Protein AF-A0A3D8HK18-F1 (afdb_monomer_lite)

Sequence (78 aa):
MIVALAIFVCPTPEGLSSNAWTYFAIFAGVIVGLILEPVPPALVGLIGVGVCIWIKVGPKGSGNPETIIKSGEAVNLP

Radius of gyration: 17.48 Å; chains: 1; bounding box: 26×49×37 Å

Secondary structure (DSSP, 8-state):
-HHHHHHHHSPPPTTS-HHHHHHHHHHHHHHHHHHS-SS-HHHHHHHHHHHHHHTT---TTTT-TTTS--HHHHS---

Structure (mmCIF, N/CA/C/O backbone):
data_AF-A0A3D8HK18-F1
#
_entry.id   AF-A0A3D8HK18-F1
#
loop_
_atom_site.group_PDB
_atom_site.id
_atom_site.type_symbol
_atom_site.label_atom_id
_atom_site.label_alt_id
_atom_site.label_comp_id
_atom_site.label_asym_id
_atom_site.label_entity_id
_atom_site.label_seq_id
_atom_site.pdbx_PDB_ins_code
_atom_site.Cartn_x
_atom_site.Cartn_y
_atom_site.Cartn_z
_atom_site.occupancy
_atom_site.B_iso_or_equiv
_atom_site.auth_seq_id
_atom_site.auth_comp_id
_atom_site.auth_asym_id
_atom_site.auth_atom_id
_atom_site.pdbx_PDB_model_num
ATOM 1 N N . MET A 1 1 ? -2.044 -1.479 -4.177 1.00 67.88 1 MET A N 1
ATOM 2 C CA . MET A 1 1 ? -3.451 -1.199 -3.787 1.00 67.88 1 MET A CA 1
ATOM 3 C C . MET A 1 1 ? -4.262 -2.437 -3.416 1.00 67.88 1 MET A C 1
ATOM 5 O O . MET A 1 1 ? -5.048 -2.335 -2.487 1.00 67.88 1 MET A O 1
ATOM 9 N N . ILE A 1 2 ? -4.057 -3.603 -4.050 1.00 74.25 2 ILE A N 1
ATOM 10 C CA . ILE A 1 2 ? -4.762 -4.849 -3.672 1.00 74.25 2 ILE A CA 1
ATOM 11 C C . ILE A 1 2 ? -4.634 -5.173 -2.171 1.00 74.25 2 ILE A C 1
ATOM 13 O O . ILE A 1 2 ? -5.617 -5.517 -1.527 1.00 74.25 2 ILE A O 1
ATOM 17 N N . VAL A 1 3 ? -3.442 -4.988 -1.592 1.00 77.25 3 VAL A N 1
ATOM 18 C CA . VAL A 1 3 ? -3.196 -5.276 -0.170 1.00 77.25 3 VAL A CA 1
ATOM 19 C C . VAL A 1 3 ? -3.911 -4.287 0.750 1.00 77.25 3 VAL A C 1
ATOM 21 O O . VAL A 1 3 ? -4.431 -4.689 1.782 1.00 77.25 3 VAL A O 1
ATOM 24 N N . ALA A 1 4 ? -4.016 -3.015 0.352 1.00 74.75 4 ALA A N 1
ATOM 25 C CA . ALA A 1 4 ? -4.788 -2.028 1.106 1.00 74.75 4 ALA A CA 1
ATOM 26 C C . ALA A 1 4 ? -6.269 -2.412 1.169 1.00 74.75 4 ALA A C 1
ATOM 28 O O . ALA A 1 4 ? -6.871 -2.355 2.233 1.00 74.75 4 ALA A O 1
ATOM 29 N N . LEU A 1 5 ? -6.839 -2.860 0.048 1.00 74.06 5 LEU A N 1
ATOM 30 C CA . LEU A 1 5 ? -8.214 -3.358 -0.009 1.00 74.06 5 LEU A CA 1
ATOM 31 C C . LEU A 1 5 ? -8.401 -4.615 0.849 1.00 74.06 5 LEU A C 1
ATOM 33 O O . LEU A 1 5 ? -9.379 -4.702 1.582 1.00 74.06 5 LEU A O 1
ATOM 37 N N . ALA A 1 6 ? -7.450 -5.551 0.815 1.00 78.38 6 ALA A N 1
ATOM 38 C CA . ALA A 1 6 ? -7.498 -6.752 1.647 1.00 78.38 6 ALA A CA 1
ATOM 39 C C . ALA A 1 6 ? -7.479 -6.423 3.152 1.00 78.38 6 ALA A C 1
ATOM 41 O O . ALA A 1 6 ? -8.245 -7.001 3.919 1.00 78.38 6 ALA A O 1
ATOM 42 N N . ILE A 1 7 ? -6.650 -5.460 3.569 1.00 75.88 7 ILE A N 1
ATOM 43 C CA . ILE A 1 7 ? -6.587 -4.997 4.964 1.00 75.88 7 ILE A CA 1
ATOM 44 C C . ILE A 1 7 ? -7.843 -4.196 5.332 1.00 75.88 7 ILE A C 1
ATOM 46 O O . ILE A 1 7 ? -8.352 -4.346 6.435 1.00 75.88 7 ILE A O 1
ATOM 50 N N . PHE A 1 8 ? -8.381 -3.391 4.414 1.00 70.69 8 PHE A N 1
ATOM 51 C CA . PHE A 1 8 ? -9.599 -2.611 4.644 1.00 70.69 8 PHE A CA 1
ATOM 52 C C . PHE A 1 8 ? -10.849 -3.486 4.829 1.00 70.69 8 PHE A C 1
ATOM 54 O O . PHE A 1 8 ? -11.740 -3.129 5.593 1.00 70.69 8 PHE A O 1
ATOM 61 N N . VAL A 1 9 ? -10.914 -4.641 4.157 1.00 72.62 9 VAL A N 1
ATOM 62 C CA . VAL A 1 9 ? -11.986 -5.634 4.357 1.00 72.62 9 VAL A CA 1
ATOM 63 C C . VAL A 1 9 ? -11.848 -6.352 5.707 1.00 72.62 9 VAL A C 1
ATOM 65 O O . VAL A 1 9 ? -12.836 -6.858 6.239 1.00 72.62 9 VAL A O 1
ATOM 68 N N . CYS A 1 10 ? -10.648 -6.381 6.290 1.00 77.31 10 CYS A N 1
ATOM 69 C CA . CYS A 1 10 ? -10.433 -6.928 7.622 1.00 77.31 10 CYS A CA 1
ATOM 70 C C . CYS A 1 10 ? -10.985 -5.957 8.686 1.00 77.31 10 CYS A C 1
ATOM 72 O O . CYS A 1 10 ? -10.669 -4.761 8.634 1.00 77.31 10 CYS A O 1
ATOM 74 N N . PRO A 1 11 ? -11.800 -6.434 9.648 1.00 71.00 11 PRO A N 1
ATOM 75 C CA . PRO A 1 11 ? -12.361 -5.578 10.684 1.00 71.00 11 PRO A CA 1
ATOM 76 C C . PRO A 1 11 ? -11.251 -4.955 11.534 1.00 71.00 11 PRO A C 1
ATOM 78 O O . PRO A 1 11 ? -10.279 -5.613 11.906 1.00 71.00 11 PRO A O 1
ATOM 81 N N . THR A 1 12 ? -11.414 -3.670 11.845 1.00 76.00 12 THR A N 1
ATOM 82 C CA . THR A 1 12 ? -10.492 -2.925 12.701 1.00 76.00 12 THR A CA 1
ATOM 83 C C . THR A 1 12 ? -10.358 -3.619 14.061 1.00 76.00 12 THR A C 1
ATOM 85 O O . THR A 1 12 ? -11.384 -3.889 14.690 1.00 76.00 12 THR A O 1
ATOM 88 N N . PRO A 1 13 ? -9.132 -3.888 14.546 1.00 76.81 13 PRO A N 1
ATOM 89 C CA . PRO A 1 13 ? -8.937 -4.486 15.861 1.00 76.81 13 PRO A CA 1
ATOM 90 C C . PRO A 1 13 ? -9.452 -3.568 16.978 1.00 76.81 13 PRO A C 1
ATOM 92 O O . PRO A 1 13 ? -9.373 -2.337 16.892 1.00 76.81 13 PRO A O 1
ATOM 95 N N . GLU A 1 14 ? -9.977 -4.182 18.039 1.00 74.50 14 GLU A N 1
ATOM 96 C CA . GLU A 1 14 ? -10.501 -3.480 19.211 1.00 74.50 14 GLU A CA 1
ATOM 97 C C . GLU A 1 14 ? -9.423 -2.568 19.822 1.00 74.50 14 GLU A C 1
ATOM 99 O O . GLU A 1 14 ? -8.289 -2.983 20.055 1.00 74.50 14 GLU A O 1
ATOM 104 N N . GLY A 1 15 ? -9.764 -1.296 20.046 1.00 72.44 15 GLY A N 1
ATOM 105 C CA . GLY A 1 15 ? -8.836 -0.289 20.575 1.00 72.44 15 GLY A CA 1
ATOM 106 C C . GLY A 1 15 ? -8.142 0.590 19.527 1.00 72.44 15 GLY A C 1
ATOM 107 O O . GLY A 1 15 ? -7.463 1.544 19.908 1.00 72.44 15 GLY A O 1
ATOM 108 N N . LEU A 1 16 ? -8.346 0.353 18.224 1.00 74.88 16 LEU A N 1
ATOM 109 C CA . LEU A 1 16 ? -7.811 1.210 17.161 1.00 74.88 16 LEU A CA 1
ATOM 110 C C . LEU A 1 16 ? -8.904 2.069 16.500 1.00 74.88 16 LEU A C 1
ATOM 112 O O . LEU A 1 16 ? -9.990 1.605 16.164 1.00 74.88 16 LEU A O 1
ATOM 116 N N . SER A 1 17 ? -8.612 3.353 16.276 1.00 77.31 17 SER A N 1
ATOM 117 C CA . SER A 1 17 ? -9.512 4.251 15.540 1.00 77.31 17 SER A CA 1
ATOM 118 C C . SER A 1 17 ? -9.668 3.781 14.090 1.00 77.31 17 SER A C 1
ATOM 120 O O . SER A 1 17 ? -8.668 3.570 13.406 1.00 77.31 17 SER A O 1
ATOM 122 N N . SER A 1 18 ? -10.906 3.709 13.587 1.00 75.56 18 SER A N 1
ATOM 123 C CA . SER A 1 18 ? -11.205 3.290 12.203 1.00 75.56 18 SER A CA 1
ATOM 124 C C . SER A 1 18 ? -10.405 4.077 11.149 1.00 75.56 18 SER A C 1
ATOM 126 O O . SER A 1 18 ? -9.904 3.517 10.181 1.00 75.56 18 SER A O 1
ATOM 128 N N . ASN A 1 19 ? -10.150 5.369 11.392 1.00 74.19 19 ASN A N 1
ATOM 129 C CA . ASN A 1 19 ? -9.316 6.181 10.499 1.00 74.19 19 ASN A CA 1
ATOM 130 C C . ASN A 1 19 ? -7.849 5.725 10.484 1.00 74.19 19 ASN A C 1
ATOM 132 O O . ASN A 1 19 ? -7.231 5.699 9.425 1.00 74.19 19 ASN A O 1
ATOM 136 N N . ALA A 1 20 ? -7.290 5.360 11.643 1.00 78.06 20 ALA A N 1
ATOM 137 C CA . ALA A 1 20 ? -5.911 4.882 11.742 1.00 78.06 20 ALA A CA 1
ATOM 138 C C . ALA A 1 20 ? -5.731 3.544 11.008 1.00 78.06 20 ALA A C 1
ATOM 140 O O . ALA A 1 20 ? -4.704 3.335 10.365 1.00 78.06 20 ALA A O 1
ATOM 141 N N . TRP A 1 21 ? -6.755 2.686 11.034 1.00 83.25 21 TRP A N 1
ATOM 142 C CA . TRP A 1 21 ? -6.774 1.440 10.270 1.00 83.25 21 TRP A CA 1
ATOM 143 C C . TRP A 1 21 ? -6.747 1.683 8.759 1.00 83.25 21 TRP A C 1
ATOM 145 O O . TRP A 1 21 ? -5.941 1.082 8.051 1.00 83.25 21 TRP A O 1
ATOM 155 N N . THR A 1 22 ? -7.537 2.641 8.268 1.00 79.75 22 THR A N 1
ATOM 156 C CA . THR A 1 22 ? -7.531 3.027 6.849 1.00 79.75 22 THR A CA 1
ATOM 157 C C . THR A 1 22 ? -6.179 3.598 6.410 1.00 79.75 22 THR A C 1
ATOM 159 O O . THR A 1 22 ? -5.671 3.220 5.353 1.00 79.75 22 THR A O 1
ATOM 162 N N . TYR A 1 23 ? -5.551 4.457 7.224 1.00 78.69 23 TYR A N 1
ATOM 163 C CA . TYR A 1 23 ? -4.195 4.953 6.948 1.00 78.69 23 TYR A CA 1
ATOM 164 C C . TYR A 1 23 ? -3.171 3.817 6.876 1.00 78.69 23 TYR A C 1
ATOM 166 O O . TYR A 1 23 ? -2.369 3.770 5.941 1.00 78.69 23 TYR A O 1
ATOM 174 N N . PHE A 1 24 ? -3.220 2.889 7.834 1.00 83.69 24 PHE A N 1
ATOM 175 C CA . PHE A 1 24 ? -2.346 1.721 7.862 1.00 83.69 24 PHE A CA 1
ATOM 176 C C . PHE A 1 24 ? -2.531 0.843 6.618 1.00 83.69 24 PHE A C 1
ATOM 178 O O . PHE A 1 24 ? -1.546 0.476 5.976 1.00 83.69 24 PHE A O 1
ATOM 185 N N . ALA A 1 25 ? -3.779 0.570 6.231 1.00 83.56 25 ALA A N 1
ATOM 186 C CA . ALA A 1 25 ? -4.105 -0.224 5.053 1.00 83.56 25 ALA A CA 1
ATOM 187 C C . ALA A 1 25 ? -3.512 0.387 3.773 1.00 83.56 25 ALA A C 1
ATOM 189 O O . ALA A 1 25 ? -2.845 -0.310 3.003 1.00 83.56 25 ALA A O 1
ATOM 190 N N . ILE A 1 26 ? -3.702 1.695 3.559 1.00 82.69 26 ILE A N 1
ATOM 191 C CA . ILE A 1 26 ? -3.181 2.378 2.368 1.00 82.69 26 ILE A CA 1
ATOM 192 C C . ILE A 1 26 ? -1.650 2.379 2.374 1.00 82.69 26 ILE A C 1
ATOM 194 O O . ILE A 1 26 ? -1.039 2.046 1.356 1.00 82.69 26 ILE A O 1
ATOM 198 N N . PHE A 1 27 ? -1.028 2.676 3.516 1.00 84.94 27 PHE A N 1
ATOM 199 C CA . PHE A 1 27 ? 0.427 2.678 3.648 1.00 84.94 27 PHE A CA 1
ATOM 200 C C . PHE A 1 27 ? 1.030 1.297 3.356 1.00 84.94 27 PHE A C 1
ATOM 202 O O . PHE A 1 27 ? 1.904 1.178 2.498 1.00 84.94 27 PHE A O 1
ATOM 209 N N . ALA A 1 28 ? 0.503 0.236 3.970 1.00 87.00 28 ALA A N 1
ATOM 210 C CA . ALA A 1 28 ? 0.927 -1.137 3.700 1.00 87.00 28 ALA A CA 1
ATOM 211 C C . ALA A 1 28 ? 0.747 -1.511 2.217 1.00 87.00 28 ALA A C 1
ATOM 213 O O . ALA A 1 28 ? 1.624 -2.128 1.611 1.00 87.00 28 ALA A O 1
ATOM 214 N N . GLY A 1 29 ? -0.353 -1.078 1.592 1.00 84.81 29 GLY A N 1
ATOM 215 C CA . GLY A 1 29 ? -0.598 -1.297 0.168 1.00 84.81 29 GLY A CA 1
ATOM 216 C C . GLY A 1 29 ? 0.338 -0.540 -0.778 1.00 84.81 29 GLY A C 1
ATOM 217 O O . GLY A 1 29 ? 0.543 -1.019 -1.899 1.00 84.81 29 GLY A O 1
ATOM 218 N N . VAL A 1 30 ? 0.890 0.603 -0.355 1.00 85.06 30 VAL A N 1
ATOM 219 C CA . VAL A 1 30 ? 1.956 1.327 -1.068 1.00 85.06 30 VAL A CA 1
ATOM 220 C C . VAL A 1 30 ? 3.277 0.588 -0.904 1.00 85.06 30 VAL A C 1
ATOM 222 O O . VAL A 1 30 ? 3.900 0.282 -1.912 1.00 85.06 30 VAL A O 1
ATOM 225 N N . ILE A 1 31 ? 3.665 0.227 0.324 1.00 87.38 31 ILE A N 1
ATOM 226 C CA . ILE A 1 31 ? 4.917 -0.499 0.597 1.00 87.38 31 ILE A CA 1
ATOM 227 C C . ILE A 1 31 ? 4.983 -1.803 -0.201 1.00 87.38 31 ILE A C 1
ATOM 229 O O . ILE A 1 31 ? 5.958 -2.038 -0.908 1.00 87.38 31 ILE A O 1
ATOM 233 N N . VAL A 1 32 ? 3.924 -2.616 -0.181 1.00 86.81 32 VAL A N 1
ATOM 234 C CA . VAL A 1 32 ? 3.895 -3.861 -0.967 1.00 86.81 32 VAL A CA 1
ATOM 235 C C . VAL A 1 32 ? 3.910 -3.583 -2.474 1.00 86.81 32 VAL A C 1
ATOM 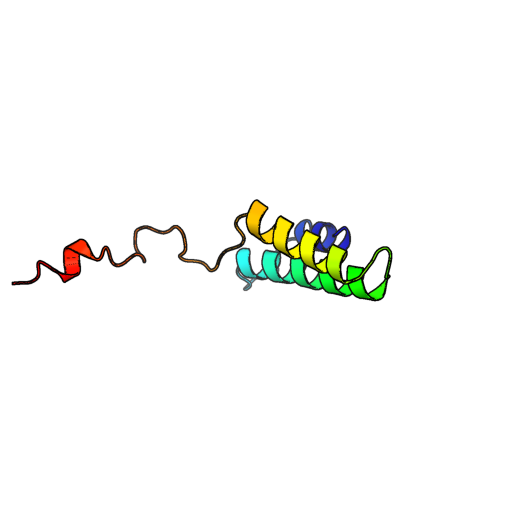237 O O . VAL A 1 32 ? 4.543 -4.316 -3.227 1.00 86.81 32 VAL A O 1
ATOM 240 N N . GLY A 1 33 ? 3.256 -2.508 -2.924 1.00 83.12 33 GLY A N 1
ATOM 241 C CA . GLY A 1 33 ? 3.309 -2.082 -4.324 1.00 83.12 33 GLY A CA 1
ATOM 242 C C . GLY A 1 33 ? 4.699 -1.613 -4.761 1.00 83.12 33 GLY A C 1
ATOM 243 O O . GLY A 1 33 ? 5.055 -1.813 -5.914 1.00 83.12 33 GLY A O 1
ATOM 244 N N . LEU A 1 34 ? 5.480 -1.023 -3.855 1.00 84.12 34 LEU A N 1
ATOM 245 C CA . LEU A 1 34 ? 6.869 -0.640 -4.104 1.00 84.12 34 LEU A CA 1
ATOM 246 C C . LEU A 1 34 ? 7.799 -1.858 -4.102 1.00 84.12 34 LEU A C 1
ATOM 248 O O . LEU A 1 34 ? 8.709 -1.905 -4.912 1.00 84.12 34 LEU A O 1
ATOM 252 N N . ILE A 1 35 ? 7.554 -2.852 -3.241 1.00 86.62 35 ILE A N 1
ATOM 253 C CA . ILE A 1 35 ? 8.369 -4.078 -3.161 1.00 86.62 35 ILE A CA 1
ATOM 254 C C . ILE A 1 35 ? 8.171 -4.978 -4.386 1.00 86.62 35 ILE A C 1
ATOM 256 O O . ILE A 1 35 ? 9.127 -5.558 -4.884 1.00 86.62 35 ILE A O 1
ATOM 260 N N . LEU A 1 36 ? 6.929 -5.130 -4.856 1.00 82.81 36 LEU A N 1
ATOM 261 C CA . LEU A 1 36 ? 6.611 -6.009 -5.987 1.00 82.81 36 LEU A CA 1
ATOM 262 C C . LEU A 1 36 ? 6.959 -5.396 -7.354 1.00 82.81 36 LEU A C 1
ATOM 264 O O . LEU A 1 36 ? 6.802 -6.082 -8.359 1.00 82.81 36 LEU A O 1
ATOM 268 N N . GLU A 1 37 ? 7.342 -4.114 -7.388 1.00 77.38 37 GLU A N 1
ATOM 269 C CA . GLU A 1 37 ? 7.692 -3.338 -8.589 1.00 77.38 37 GLU A CA 1
ATOM 270 C C . GLU A 1 37 ? 6.849 -3.658 -9.849 1.00 77.38 37 GLU A C 1
ATOM 272 O O . GLU A 1 37 ? 7.398 -3.866 -10.931 1.00 77.38 37 GLU A O 1
ATOM 277 N N . PRO A 1 38 ? 5.501 -3.689 -9.778 1.00 72.00 38 PRO A N 1
ATOM 278 C CA . PRO A 1 38 ? 4.684 -3.992 -10.953 1.00 72.00 38 PRO A CA 1
ATOM 279 C C . PRO A 1 38 ? 4.725 -2.868 -12.006 1.00 72.00 38 PRO A C 1
ATOM 281 O O . PRO A 1 38 ? 4.404 -3.093 -13.168 1.00 72.00 38 PRO A O 1
ATOM 284 N N . VAL A 1 39 ? 5.069 -1.646 -11.585 1.00 83.00 39 VAL A N 1
ATOM 285 C CA . VAL A 1 39 ? 5.121 -0.393 -12.359 1.00 83.00 39 VAL A CA 1
ATOM 286 C C . VAL A 1 39 ? 6.108 0.580 -11.688 1.00 83.00 39 VAL A C 1
ATOM 288 O O . VAL A 1 39 ? 6.489 0.342 -10.539 1.00 83.00 39 VAL A O 1
ATOM 291 N N . PRO A 1 40 ? 6.503 1.698 -12.343 1.00 85.38 40 PRO A N 1
ATOM 292 C CA . PRO A 1 40 ? 7.444 2.660 -11.773 1.00 85.38 40 PRO A CA 1
ATOM 293 C C . PRO A 1 40 ? 7.071 3.109 -10.344 1.00 85.38 40 PRO A C 1
ATOM 295 O O . PRO A 1 40 ? 5.913 3.476 -10.109 1.00 85.38 40 PRO A O 1
ATOM 298 N N . PRO A 1 41 ? 8.034 3.177 -9.403 1.00 81.69 41 PRO A N 1
ATOM 299 C CA . PRO A 1 41 ? 7.778 3.497 -7.992 1.00 81.69 41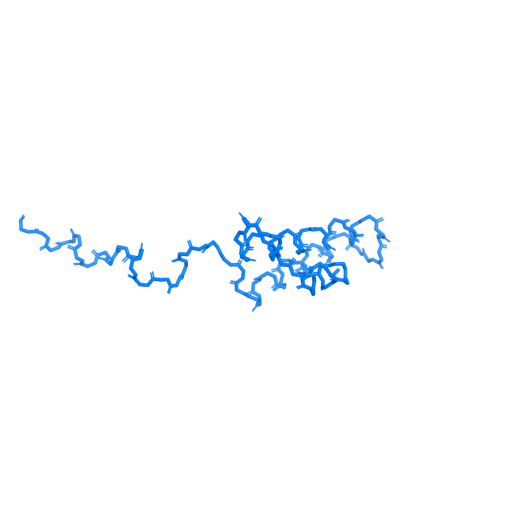 PRO A CA 1
ATOM 300 C C . PRO A 1 41 ? 7.016 4.812 -7.779 1.00 81.69 41 PRO A C 1
ATOM 302 O O . PRO A 1 41 ? 6.118 4.905 -6.941 1.00 81.69 41 PRO A O 1
ATOM 305 N N . ALA A 1 42 ? 7.326 5.823 -8.597 1.00 84.06 42 ALA A N 1
ATOM 306 C CA . ALA A 1 42 ? 6.662 7.123 -8.559 1.00 84.06 42 ALA A CA 1
ATOM 307 C C . ALA A 1 42 ? 5.151 7.028 -8.849 1.00 84.06 42 ALA A C 1
ATOM 309 O O . ALA A 1 42 ? 4.354 7.727 -8.223 1.00 84.06 42 ALA A O 1
ATOM 310 N N . LEU A 1 43 ? 4.741 6.132 -9.754 1.00 85.81 43 LEU A N 1
ATOM 311 C CA . LEU A 1 43 ? 3.335 5.924 -10.099 1.00 85.81 43 LEU A CA 1
ATOM 312 C C . LEU A 1 43 ? 2.576 5.225 -8.963 1.00 85.81 43 LEU A C 1
ATOM 314 O O . LEU A 1 43 ? 1.444 5.598 -8.661 1.00 85.81 43 LEU A O 1
ATOM 318 N N . VAL A 1 44 ? 3.206 4.258 -8.290 1.00 84.38 44 VAL A N 1
ATOM 319 C CA . VAL A 1 44 ? 2.617 3.571 -7.125 1.00 84.38 44 VAL A CA 1
ATOM 320 C C . VAL A 1 44 ? 2.346 4.557 -5.988 1.00 84.38 44 VAL A C 1
ATOM 322 O O . VAL A 1 44 ? 1.257 4.540 -5.406 1.00 84.38 44 VAL A O 1
ATOM 325 N N . GLY A 1 45 ? 3.305 5.447 -5.710 1.00 82.25 45 GLY A N 1
ATOM 326 C CA . GLY A 1 45 ? 3.140 6.519 -4.730 1.00 82.25 45 GLY A CA 1
ATOM 327 C C . GLY A 1 45 ? 2.005 7.479 -5.099 1.00 82.25 45 GLY A C 1
ATOM 328 O O . GLY A 1 45 ? 1.152 7.769 -4.258 1.00 82.25 45 GLY A O 1
ATOM 329 N N . LEU A 1 46 ? 1.933 7.906 -6.366 1.00 86.56 46 LEU A N 1
ATOM 330 C CA . LEU A 1 46 ? 0.880 8.803 -6.854 1.00 86.56 46 LEU A CA 1
ATOM 331 C C . LEU A 1 46 ? -0.518 8.182 -6.735 1.00 86.56 46 LEU A C 1
ATOM 333 O O . LEU A 1 46 ? -1.445 8.848 -6.277 1.00 86.56 46 LEU A O 1
ATOM 337 N N . ILE A 1 47 ? -0.668 6.904 -7.094 1.00 84.19 47 ILE A N 1
ATOM 338 C CA . ILE A 1 47 ? -1.936 6.178 -6.945 1.00 84.19 47 ILE A CA 1
ATOM 339 C C . ILE A 1 47 ? -2.323 6.090 -5.463 1.00 84.19 47 ILE A C 1
ATOM 341 O O . ILE A 1 47 ? -3.483 6.313 -5.124 1.00 84.19 47 ILE A O 1
ATOM 345 N N . GLY A 1 48 ? -1.365 5.816 -4.572 1.00 80.88 48 GLY A N 1
ATOM 346 C CA . GLY A 1 48 ? -1.614 5.765 -3.130 1.00 80.88 48 GLY A CA 1
ATOM 347 C C . GLY A 1 48 ? -2.138 7.088 -2.574 1.00 80.88 48 GLY A C 1
ATOM 348 O O . GLY A 1 48 ?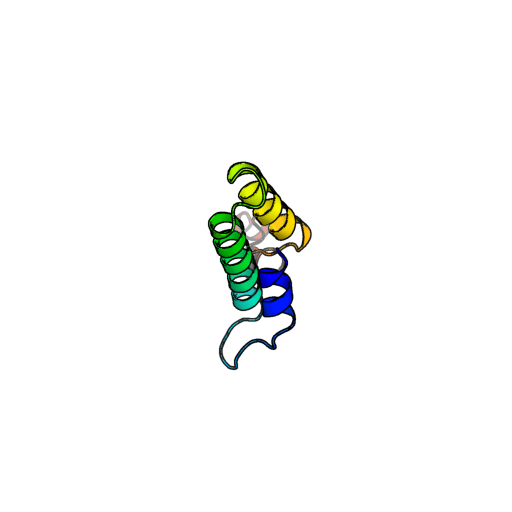 -3.176 7.114 -1.916 1.00 80.88 48 GLY A O 1
ATOM 349 N N . VAL A 1 49 ? -1.469 8.195 -2.899 1.00 80.62 49 VAL A N 1
ATOM 350 C CA . VAL A 1 49 ? -1.888 9.540 -2.472 1.00 80.62 49 VAL A CA 1
ATOM 351 C C . VAL A 1 49 ? -3.227 9.935 -3.101 1.00 80.62 49 VAL A C 1
ATOM 353 O O . VAL A 1 49 ? -4.096 10.460 -2.406 1.00 80.62 49 VAL A O 1
ATOM 356 N N . GLY A 1 50 ? -3.435 9.635 -4.386 1.00 84.19 50 GLY A N 1
ATOM 357 C CA . GLY A 1 50 ? -4.700 9.889 -5.076 1.00 84.19 50 GLY A CA 1
ATOM 358 C C . GLY A 1 50 ? -5.882 9.191 -4.401 1.00 84.19 50 GLY A C 1
ATOM 359 O O . GLY A 1 50 ? -6.915 9.818 -4.174 1.00 84.19 50 GLY A O 1
ATOM 360 N N . VAL A 1 51 ? -5.704 7.931 -3.994 1.00 77.31 51 VAL A N 1
ATOM 361 C CA . VAL A 1 51 ? -6.716 7.166 -3.250 1.00 77.31 51 VAL A CA 1
ATOM 362 C C . VAL A 1 51 ? -6.977 7.771 -1.864 1.00 77.31 51 VAL A C 1
ATOM 364 O O . VAL A 1 51 ? -8.139 7.893 -1.476 1.00 77.31 51 VAL A O 1
ATOM 367 N N . CYS A 1 52 ? -5.944 8.220 -1.138 1.00 73.75 52 CYS A N 1
ATOM 368 C CA . CYS A 1 52 ? -6.120 8.913 0.148 1.00 73.75 52 CYS A CA 1
ATOM 369 C C . CYS A 1 52 ? -7.001 10.165 0.023 1.00 73.75 52 CYS A C 1
ATOM 371 O O . CYS A 1 52 ? -7.880 10.394 0.858 1.00 73.75 52 CYS A O 1
ATOM 373 N N . ILE A 1 53 ? -6.766 10.966 -1.021 1.00 78.25 53 ILE A N 1
ATOM 374 C CA . ILE A 1 53 ? -7.529 12.191 -1.291 1.00 78.25 53 ILE A CA 1
ATOM 375 C C . ILE A 1 53 ? -8.978 11.837 -1.638 1.00 78.25 53 ILE A C 1
ATOM 377 O O . ILE A 1 53 ? -9.904 12.440 -1.097 1.00 78.25 53 ILE A O 1
ATOM 381 N N . TRP A 1 54 ? -9.178 10.828 -2.490 1.00 74.19 54 TRP A N 1
ATOM 382 C CA . TRP A 1 54 ? -10.504 10.391 -2.931 1.00 74.19 54 TRP A CA 1
ATOM 383 C C . TRP A 1 54 ? -11.373 9.862 -1.789 1.00 74.19 54 TRP A C 1
ATOM 385 O O . TRP A 1 54 ? -12.554 10.187 -1.702 1.00 74.19 54 TRP A O 1
ATOM 395 N N . ILE A 1 55 ? -10.781 9.088 -0.878 1.00 71.69 55 ILE A N 1
ATOM 396 C CA . ILE A 1 55 ? -11.483 8.522 0.282 1.00 71.69 55 ILE A CA 1
ATOM 397 C C . ILE A 1 55 ? -11.600 9.568 1.416 1.00 71.69 55 ILE A C 1
ATOM 399 O O . ILE A 1 55 ? -12.184 9.293 2.463 1.00 71.69 55 ILE A O 1
ATOM 403 N N . LYS A 1 56 ? -11.094 10.801 1.219 1.00 67.88 56 LYS A N 1
ATOM 404 C CA . LYS A 1 56 ? -11.058 11.872 2.232 1.00 67.88 56 LYS A CA 1
ATOM 405 C C . LYS A 1 56 ? -10.485 11.350 3.555 1.00 67.88 56 LYS A C 1
ATOM 407 O O . LYS A 1 56 ? -10.990 11.626 4.645 1.00 67.88 56 LYS A O 1
ATOM 412 N N . VAL A 1 57 ? -9.418 10.562 3.446 1.00 64.88 57 VAL A N 1
ATOM 413 C CA . VAL A 1 57 ? -8.702 10.001 4.588 1.00 64.88 57 VAL A CA 1
ATOM 414 C C . VAL A 1 57 ? -7.898 11.146 5.204 1.00 64.88 57 VAL A C 1
ATOM 416 O O . VAL A 1 57 ? -6.771 11.439 4.806 1.00 64.88 57 VAL A O 1
ATOM 419 N N . GLY A 1 58 ? -8.554 11.869 6.114 1.00 59.44 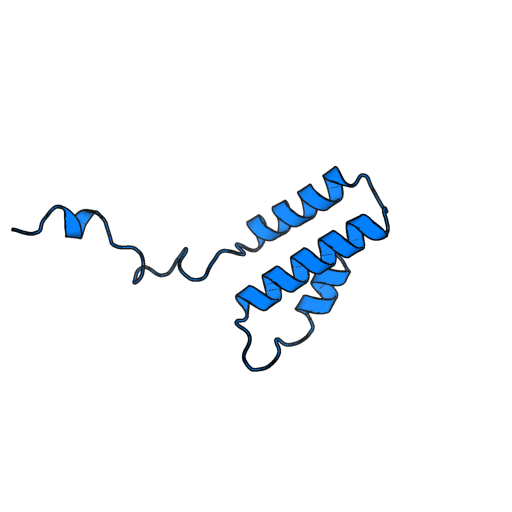58 GLY A N 1
ATOM 420 C CA . GLY A 1 58 ? -8.036 13.027 6.841 1.00 59.44 58 GLY A CA 1
ATOM 421 C C . GLY A 1 58 ? -7.969 12.769 8.356 1.00 59.44 58 GLY A C 1
ATOM 422 O O . GLY A 1 58 ? -8.748 11.958 8.875 1.00 59.44 58 GLY A O 1
ATOM 423 N N . PRO A 1 59 ? -7.079 13.463 9.094 1.00 52.03 59 PRO A N 1
ATOM 424 C CA . PRO A 1 59 ? -7.052 13.427 10.556 1.00 52.03 59 PRO A CA 1
ATOM 425 C C . PRO A 1 59 ? -8.448 13.706 11.135 1.00 52.03 59 PRO A C 1
ATOM 427 O O . PRO A 1 59 ? -9.177 14.563 10.619 1.00 52.03 59 PRO A O 1
ATOM 430 N N . LYS A 1 60 ? -8.848 12.985 12.199 1.00 49.19 60 LYS A N 1
ATOM 431 C CA . LYS A 1 60 ? -10.112 13.265 12.908 1.00 49.19 60 LYS A CA 1
ATOM 432 C C . LYS A 1 60 ? -10.132 14.748 13.296 1.00 49.19 60 LYS A C 1
ATOM 434 O O . LYS A 1 60 ? -9.284 15.179 14.066 1.00 49.19 60 LYS A O 1
ATOM 439 N N . GLY A 1 61 ? -11.087 15.497 12.740 1.00 53.09 61 GLY A N 1
ATOM 440 C CA . GLY A 1 61 ? -11.265 16.934 12.988 1.00 53.09 61 GLY A CA 1
ATOM 441 C C . GLY A 1 61 ? -11.465 17.787 11.731 1.00 53.09 61 GLY A C 1
ATOM 442 O O . GLY A 1 61 ? -12.055 18.855 11.821 1.00 53.09 61 GLY A O 1
ATOM 443 N N . SER A 1 62 ? -11.095 17.306 10.538 1.00 48.62 62 SER A N 1
ATOM 444 C CA . SER A 1 62 ? -11.197 18.094 9.289 1.00 48.62 62 SER A CA 1
ATOM 445 C C . SER A 1 62 ? -12.636 18.419 8.828 1.00 48.62 62 SER A C 1
ATOM 447 O O . SER A 1 62 ? -12.821 19.063 7.797 1.00 48.62 62 SER A O 1
ATOM 449 N N . GLY A 1 63 ? -13.662 17.961 9.548 1.00 50.78 63 GLY A N 1
ATOM 450 C CA . GLY A 1 63 ? -15.067 18.223 9.227 1.00 50.78 63 GLY A CA 1
ATOM 451 C C . GLY A 1 63 ? -16.013 18.219 10.427 1.00 50.78 63 GLY A C 1
ATOM 452 O O . GLY A 1 63 ? -17.218 18.192 10.205 1.00 50.78 63 GLY A O 1
ATOM 453 N N . ASN A 1 64 ? -15.503 18.221 11.669 1.00 49.66 64 ASN A N 1
ATOM 454 C CA . ASN A 1 64 ? -16.358 18.424 12.839 1.00 49.66 64 ASN A CA 1
ATOM 455 C C . ASN A 1 64 ? -16.454 19.939 13.111 1.00 49.66 64 ASN A C 1
ATOM 457 O O . ASN A 1 64 ? -15.430 20.537 13.452 1.00 49.66 64 ASN A O 1
ATOM 461 N N . PRO A 1 65 ? -17.632 20.575 12.967 1.00 55.66 65 PRO A N 1
ATOM 462 C CA . PRO A 1 65 ? -17.806 21.992 13.281 1.00 55.66 65 PRO A CA 1
ATOM 463 C C . PRO A 1 65 ? -17.492 22.348 14.747 1.00 55.66 65 PRO A C 1
ATOM 465 O O . PRO A 1 65 ? -17.281 23.521 15.027 1.00 55.66 65 PRO A O 1
ATOM 468 N N . GLU A 1 66 ? -17.402 21.375 15.662 1.00 55.44 66 GLU A N 1
ATOM 469 C CA . GLU A 1 66 ? -17.076 21.601 17.081 1.00 55.44 66 GLU A CA 1
ATOM 470 C C . GLU A 1 66 ? -15.574 21.804 17.361 1.00 55.44 66 GLU A C 1
ATOM 472 O O . GLU A 1 66 ? -15.216 22.367 18.390 1.00 55.44 66 GLU A O 1
ATOM 477 N N . THR A 1 67 ? -14.676 21.375 16.461 1.00 54.50 67 THR A N 1
ATOM 478 C CA . THR A 1 67 ? -13.214 21.583 16.602 1.00 54.50 67 THR A CA 1
ATOM 479 C C . THR A 1 67 ? -12.682 22.730 15.745 1.00 54.50 67 THR A C 1
ATOM 481 O O . THR A 1 67 ? -11.516 23.106 15.860 1.00 54.50 67 THR A O 1
ATOM 484 N N . ILE A 1 68 ? -13.520 23.293 14.869 1.00 57.75 68 ILE A N 1
ATOM 485 C CA . ILE A 1 68 ? -13.195 24.503 14.120 1.00 57.75 68 ILE A CA 1
ATOM 486 C C . ILE A 1 68 ? -13.509 25.675 15.041 1.00 57.75 68 ILE A C 1
ATOM 488 O O . ILE A 1 68 ? -14.658 26.101 15.132 1.00 57.75 68 ILE A O 1
ATOM 492 N N . ILE A 1 69 ? -12.493 26.210 15.723 1.00 60.88 69 ILE A N 1
ATOM 493 C CA . ILE A 1 69 ? -12.605 27.539 16.326 1.00 60.88 69 ILE A CA 1
ATOM 494 C C . ILE A 1 69 ? -12.941 28.496 15.186 1.00 60.88 69 ILE A C 1
ATOM 496 O O . ILE A 1 69 ? -12.103 28.836 14.349 1.00 60.88 69 ILE A O 1
ATOM 500 N N . LYS A 1 70 ? -14.221 28.851 15.109 1.00 59.72 70 LYS A N 1
ATOM 501 C CA . LYS A 1 70 ? -14.777 29.760 14.123 1.00 59.72 70 LYS A CA 1
ATOM 502 C C . LYS A 1 70 ? -14.107 31.099 14.400 1.00 59.72 70 LYS A C 1
ATOM 504 O O . LYS A 1 70 ? -14.422 31.750 15.388 1.00 59.72 70 LYS A O 1
ATOM 509 N N . SER A 1 71 ? -13.141 31.489 13.567 1.00 58.88 71 SER A N 1
ATOM 510 C CA . SER A 1 71 ? -12.304 32.677 13.808 1.00 58.88 71 SER A CA 1
ATOM 511 C C . SER A 1 71 ? -13.114 33.969 13.999 1.00 58.88 71 SER A C 1
ATOM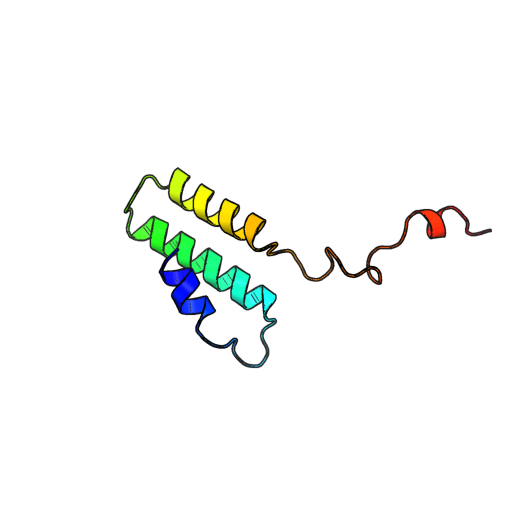 513 O O . SER A 1 71 ? -12.600 34.928 14.563 1.00 58.88 71 SER A O 1
ATOM 515 N N . GLY A 1 72 ? -14.390 33.980 13.591 1.00 59.53 72 GLY A N 1
ATOM 516 C CA . GLY A 1 72 ? -15.338 35.067 13.848 1.00 59.53 72 GLY A CA 1
ATOM 517 C C . GLY A 1 72 ? -15.783 35.237 15.311 1.00 59.53 72 GLY A C 1
ATOM 518 O O . GLY A 1 72 ? -16.168 36.343 15.677 1.00 59.53 72 GLY A O 1
ATOM 519 N N . GLU A 1 73 ? -15.697 34.199 16.152 1.00 59.97 73 GLU A N 1
ATOM 520 C CA . GLU A 1 73 ? -16.044 34.278 17.586 1.00 59.97 73 GLU A CA 1
ATOM 521 C C . GLU A 1 73 ? -14.854 34.769 18.440 1.00 59.97 73 GLU A C 1
ATOM 523 O O . GLU A 1 73 ? -15.049 35.341 19.504 1.00 59.97 73 GLU A O 1
ATOM 528 N N . ALA A 1 74 ? -13.610 34.615 17.956 1.00 59.34 74 ALA A N 1
ATOM 529 C CA . ALA A 1 74 ? -12.397 35.099 18.634 1.00 59.34 74 ALA A CA 1
ATOM 530 C C . ALA A 1 74 ? -12.100 36.592 18.384 1.00 59.34 74 ALA A C 1
ATOM 532 O O . ALA A 1 74 ? -11.354 37.202 19.143 1.00 59.34 74 ALA A O 1
ATOM 533 N N . VAL A 1 75 ? -12.665 37.182 17.324 1.00 67.31 75 VAL A N 1
ATOM 534 C CA . VAL A 1 75 ? -12.476 38.605 16.976 1.00 67.31 75 VAL A CA 1
ATOM 535 C C . VAL A 1 75 ? -13.507 39.530 17.641 1.00 67.31 75 VAL A C 1
ATOM 537 O O . VAL A 1 75 ? -13.326 40.741 17.628 1.00 67.31 75 VAL A O 1
ATOM 540 N N . ASN A 1 76 ? -14.576 38.973 18.227 1.00 63.03 76 ASN A N 1
ATOM 541 C CA . ASN A 1 76 ? -15.668 39.722 18.866 1.00 63.03 76 ASN A CA 1
ATOM 542 C C . ASN A 1 76 ? -15.753 39.516 20.389 1.00 63.03 76 ASN A C 1
ATOM 544 O O . ASN A 1 76 ? -16.806 39.769 20.976 1.00 63.03 76 ASN A O 1
ATOM 548 N N . LEU A 1 77 ? -14.680 39.065 21.051 1.00 67.94 77 LEU A N 1
ATOM 549 C CA . LEU A 1 77 ? -14.646 39.174 22.512 1.00 67.94 77 LEU A CA 1
ATOM 550 C C . LEU A 1 77 ? -14.521 40.662 22.912 1.00 67.94 77 LEU A C 1
ATOM 552 O O . LEU A 1 77 ? -13.701 41.356 22.306 1.00 67.94 77 LEU A O 1
ATOM 556 N N . PRO A 1 78 ? -15.326 41.148 23.879 1.00 65.44 78 PRO A N 1
ATOM 557 C CA . PRO A 1 78 ? -15.242 42.515 24.394 1.00 65.44 78 PRO A CA 1
ATOM 558 C C . PRO A 1 78 ? -13.938 42.788 25.154 1.00 65.44 78 PRO A C 1
ATOM 560 O O . PRO A 1 78 ? -13.371 41.833 25.736 1.00 65.44 78 PRO A O 1
#

Foldseek 3Di:
DVQLVVQLVDDDDPPDDNLVSNVVSLVVQLVVCCVVCPDDNVVSVVVSVVVCVVVVSDDPPPPDPVNPPPVVVVVPDD

pLDDT: mean 73.16, std 11.01, range [48.62, 87.38]

=== Feature glossary ===
Feature 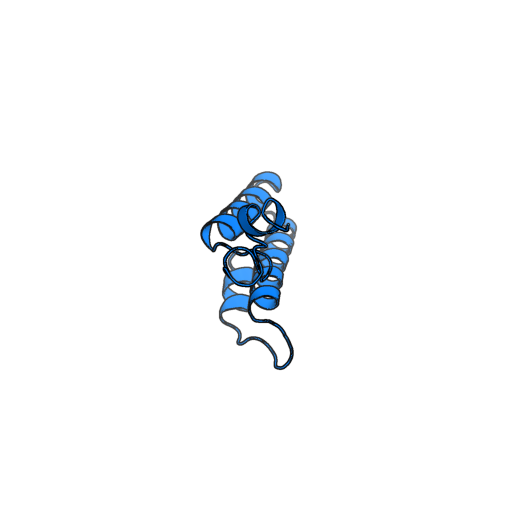key, reading from the visual/contextual features back to the raw sequence:

Rendered structure images. Structure images are PyMOL renders from six orthogonal camera directions. Cartoon representation draws helices as coils and strands as arrows; sticks shows the backbone as bonds; surface shows the solvent-excluded envelope. Rainbow coloring maps sequence position to hue (blue→red, N→C); chain coloring assigns a distinct color per polypeptide.

Contact-map, Ramachandran, and PAE plots. Three diagnostic plots accompany the record. The Cα contact map visualizes the tertiary structure as a 2D adjacency matrix (8 Å cutoff, sequence-local contacts suppressed). The Ramachandran plot shows the distribution of backbone (φ, ψ) torsions, with points in the α and β basins reflecting secondary structure content. The PAE plot shows AlphaFold's inter-residue confidence as a color matrix.

InterPro / GO / CATH / organism. The annotation block draws on four external resources. InterPro: which protein families and domains the sequence belongs to. GO: standardized terms for what the protein does, what process it participates in, and where in the cell it acts. CATH: which structural fold it has in the CATH hierarchy. Organism: the species of origin.

Nearest PDB structures. Structural nearest neighbors (via Foldseek easy-search vs the PDB). Reported per hit: target PDB id, E-value, and alignment TM-score. A TM-score above ~0.5 is the conventional threshold for 'same fold'.

Predicted aligned error. Predicted aligned error is AlphaFold's pairwise confidence. Unlike pLDDT (per-residue), PAE is per-residue-pair and captures whether two parts of the structure are correctly placed relative to each other. Units are ångströms of expected positional error.

Solvent-accessible surface area. SASA measures how much of the protein is reachable by solvent. It is computed by rolling a water-sized probe over the atomic surface and summing the exposed area (Å²). Per-residue SASA distinguishes core (buried, low SASA) from surface (exposed, high SASA) residues; total SASA is a whole-molecule size measure.

B-factor. Crystallographic B-factors measure how much each atom's electron density is smeared out, in Å². They rise in mobile loops and surface residues and fall in the buried interior. In AlphaFold models this column is repurposed to hold pLDDT instead.

pLDDT. For AlphaFold models, the B-factor field carries pLDDT — the model's own estimate of local accuracy on a 0–100 scale. Regions with pLDDT<50 should be treated as essentially unmodeled; they often correspond to intrinsically disordered segments.

Backbone torsions (φ/ψ). φ (phi) and ψ (psi) are the two rotatable backbone dihedrals per residue: φ is the C(i-1)–N–Cα–C torsion, ψ is the N–Cα–C–N(i+1) torsion, both in degrees on (−180°, 180°]. α-helical residues cluster near (−60°, −45°); β-strand residues near (−120°, +130°). A Ramachandran plot is simply a scatter of (φ, ψ) for every residue.

Radius of gyration, Cα contacts, bounding box. Radius of gyration (Rg) is the root-mean-square distance of Cα atoms from their centroid — a single number for overall size and compactness. A globular domain of N residues has Rg ≈ 2.2·N^0.38 Å; an extended or disordered chain has a much larger Rg. The Cα contact count is the number of residue pairs whose Cα atoms are within 8 Å and are more than four positions apart in sequence — a standard proxy for tertiary packing density. The bounding box is the smallest axis-aligned box enclosing all Cα atoms.

Secondary structure (3-state, P-SEA). Three-state secondary structure (P-SEA) collapses the eight DSSP classes into helix (a), strand (b), and coil (c). P-SEA assigns these from Cα geometry alone — distances and angles — without requiring backbone oxygens, so it works on any Cα trace.

Secondary structure (8-state, DSSP). Secondary structure is the local, repeating backbone conformation. DSSP classifies it into eight states by reading the hydrogen-bond network: three helix types (H, G, I), two β types (E, B), two non-regular types (T, S), and unstructured coil (-).

Foldseek 3Di. The Foldseek 3Di string encodes local tertiary geometry as a 20-letter alphabet — one character per residue — derived from the relative positions of nearby Cα atoms. Unlike the amino-acid sequence, 3Di is a direct function of the 3D structure, so two proteins with the same fold have similar 3Di strings even at low sequence identity.

mmCIF coordinates. Structure coordinates are given as an mmCIF _atom_site loop: one row per atom with element, residue name, chain id, sequence number, and x/y/z position in Å. Only the four main-chain atoms per residue are included here; side chains are omitted to keep the record compact.

Sequence. This is the polypeptide sequence — one letter per residue, N-terminus first. Length ranges from a few dozen residues for small domains to over a thousand for large multi-domain proteins.